Protein AF-A0A8S2W7N3-F1 (afdb_monomer)

Structure (mmCIF, N/CA/C/O backbone):
data_AF-A0A8S2W7N3-F1
#
_entry.id   AF-A0A8S2W7N3-F1
#
loop_
_atom_site.group_PDB
_atom_site.id
_atom_site.type_symbol
_atom_site.label_atom_id
_atom_site.label_alt_id
_atom_site.label_comp_id
_atom_site.label_asym_id
_atom_site.label_entity_id
_atom_site.label_seq_id
_atom_site.pdbx_PDB_ins_code
_atom_site.Cartn_x
_atom_site.Cartn_y
_atom_site.Cartn_z
_atom_site.occupancy
_atom_site.B_iso_or_equiv
_atom_site.auth_seq_id
_atom_site.auth_comp_id
_atom_site.auth_asym_id
_atom_site.auth_atom_id
_atom_site.pdbx_PDB_model_num
ATOM 1 N N . MET A 1 1 ? -59.384 2.019 -26.141 1.00 49.22 1 MET A N 1
ATOM 2 C CA . MET A 1 1 ? -58.452 1.033 -25.548 1.00 49.22 1 MET A CA 1
ATOM 3 C C . MET A 1 1 ? -58.661 1.011 -24.038 1.00 49.22 1 MET A C 1
ATOM 5 O O . MET A 1 1 ? -58.347 1.992 -23.377 1.00 49.22 1 MET A O 1
ATOM 9 N N . LYS A 1 2 ? -59.306 -0.038 -23.510 1.00 40.03 2 LYS A N 1
ATOM 10 C CA . LYS A 1 2 ? -59.723 -0.161 -22.100 1.00 40.03 2 LYS A CA 1
ATOM 11 C C . LYS A 1 2 ? -58.990 -1.340 -21.448 1.00 40.03 2 LYS A C 1
ATOM 13 O O . LYS A 1 2 ? -58.911 -2.412 -22.034 1.00 40.03 2 LYS A O 1
ATOM 18 N N . ARG A 1 3 ? -58.450 -1.101 -20.249 1.00 43.91 3 ARG A N 1
ATOM 19 C CA . ARG A 1 3 ? -57.720 -2.052 -19.394 1.00 43.91 3 ARG A CA 1
ATOM 20 C C . ARG A 1 3 ? -58.650 -3.171 -18.905 1.00 43.91 3 ARG A C 1
ATOM 22 O O . ARG A 1 3 ? -59.710 -2.866 -18.365 1.00 43.91 3 ARG A O 1
ATOM 29 N N . GLN A 1 4 ? -58.229 -4.432 -19.015 1.00 42.81 4 GLN A N 1
ATOM 30 C CA . GLN A 1 4 ? -58.831 -5.554 -18.286 1.00 42.81 4 GLN A CA 1
ATOM 31 C C . GLN A 1 4 ? -58.077 -5.768 -16.965 1.00 42.81 4 GLN A C 1
ATOM 33 O O . GLN A 1 4 ? -56.877 -6.024 -16.954 1.00 42.81 4 GLN A O 1
ATOM 38 N N . LYS A 1 5 ? -58.798 -5.631 -15.847 1.00 43.66 5 LYS A N 1
ATOM 39 C CA . LYS A 1 5 ? -58.424 -6.146 -14.523 1.00 43.66 5 LYS A CA 1
ATOM 40 C C . LYS A 1 5 ? -59.144 -7.481 -14.350 1.00 43.66 5 LYS A C 1
ATOM 42 O O . LYS A 1 5 ? -60.372 -7.490 -14.381 1.00 43.66 5 LYS A O 1
ATOM 47 N N . LEU A 1 6 ? -58.410 -8.568 -14.121 1.00 39.22 6 LEU A N 1
ATOM 48 C CA . LEU A 1 6 ? -58.985 -9.775 -13.532 1.00 39.22 6 LEU A CA 1
ATOM 49 C C . LEU A 1 6 ? -58.968 -9.626 -12.005 1.00 39.22 6 LEU A C 1
ATOM 51 O O . LEU A 1 6 ? -57.914 -9.526 -11.383 1.00 39.22 6 LEU A O 1
ATOM 55 N N . GLN A 1 7 ? -60.155 -9.605 -11.411 1.00 44.88 7 GLN A N 1
ATOM 56 C CA . GLN A 1 7 ? -60.390 -10.115 -10.064 1.00 44.88 7 GLN A CA 1
ATOM 57 C C . GLN A 1 7 ? -61.141 -11.436 -10.219 1.00 44.88 7 GLN A C 1
ATOM 59 O O . GLN A 1 7 ? -61.903 -11.542 -11.172 1.00 44.88 7 GLN A O 1
ATOM 64 N N . ILE A 1 8 ? -60.978 -12.382 -9.286 1.00 47.53 8 ILE A N 1
ATOM 65 C CA . ILE A 1 8 ? -62.078 -13.163 -8.688 1.00 47.53 8 ILE A CA 1
ATOM 66 C C . ILE A 1 8 ? -61.561 -13.980 -7.480 1.00 47.53 8 ILE A C 1
ATOM 68 O O . ILE A 1 8 ? -60.649 -14.790 -7.570 1.00 47.53 8 ILE A O 1
ATOM 72 N N . HIS A 1 9 ? -62.216 -13.675 -6.359 1.00 36.16 9 HIS A N 1
ATOM 73 C CA . HIS A 1 9 ? -62.700 -14.472 -5.226 1.00 36.16 9 HIS A CA 1
ATOM 74 C C . HIS A 1 9 ? -61.847 -15.248 -4.200 1.00 36.16 9 HIS A C 1
ATOM 76 O O . HIS A 1 9 ? -61.202 -16.258 -4.442 1.00 36.16 9 HIS A O 1
ATOM 82 N N . ARG A 1 10 ? -62.125 -14.792 -2.969 1.00 42.16 10 ARG A N 1
ATOM 83 C CA . ARG A 1 10 ? -62.061 -15.353 -1.612 1.00 42.16 10 ARG A CA 1
ATOM 84 C C . ARG A 1 10 ? -62.825 -16.673 -1.387 1.00 42.16 10 ARG A C 1
ATOM 86 O O . ARG A 1 10 ? -63.953 -16.802 -1.850 1.00 42.16 10 ARG A O 1
ATOM 93 N N . SER A 1 11 ? -62.332 -17.464 -0.426 1.00 38.44 11 SER A N 1
ATOM 94 C CA . SER A 1 11 ? -63.095 -18.108 0.674 1.00 38.44 11 SER A CA 1
ATOM 95 C C . SER A 1 11 ? -62.076 -18.582 1.734 1.00 38.44 11 SER A C 1
ATOM 97 O O . SER A 1 11 ? -61.173 -19.324 1.382 1.00 38.44 11 SER A O 1
ATOM 99 N N . LYS A 1 12 ? -61.882 -17.956 2.906 1.00 46.41 12 LYS A N 1
ATOM 100 C CA . LYS A 1 12 ? -62.651 -17.854 4.169 1.00 46.41 12 LYS A CA 1
ATOM 101 C C . LYS A 1 12 ? -62.826 -19.161 4.980 1.00 46.41 12 LYS A C 1
ATOM 103 O O . LYS A 1 12 ? -63.365 -20.137 4.486 1.00 46.41 12 LYS A O 1
ATOM 108 N N . PHE A 1 13 ? -62.529 -19.003 6.280 1.00 43.41 13 PHE A N 1
ATOM 109 C CA . PHE A 1 13 ? -62.918 -19.775 7.476 1.00 43.41 13 PHE A CA 1
ATOM 110 C C . PHE A 1 13 ? -62.049 -20.962 7.917 1.00 43.41 13 PHE A C 1
ATOM 112 O O . PHE A 1 13 ? -62.265 -22.074 7.475 1.00 43.41 13 PHE A O 1
ATOM 119 N N . PHE A 1 14 ? -61.211 -20.728 8.938 1.00 43.09 14 PHE A N 1
ATOM 120 C CA . PHE A 1 14 ? -61.362 -21.350 10.265 1.00 43.09 14 PHE A CA 1
ATOM 121 C C . PHE A 1 14 ? -60.940 -20.340 11.349 1.00 43.09 14 PHE A C 1
ATOM 123 O O . PHE A 1 14 ? -59.991 -19.579 11.175 1.00 43.09 14 PHE A O 1
ATOM 130 N N . LYS A 1 15 ? -61.715 -20.265 12.435 1.00 43.00 15 LYS A N 1
ATOM 131 C CA . LYS A 1 15 ? -61.581 -19.314 13.550 1.00 43.00 15 LYS A CA 1
ATOM 132 C C . LYS A 1 15 ? -61.845 -20.078 14.851 1.00 43.00 15 LYS A C 1
ATOM 134 O O . LYS A 1 15 ? -62.809 -20.841 14.875 1.00 43.00 15 LYS A O 1
ATOM 139 N N . SER A 1 16 ? -61.104 -19.731 15.915 1.00 39.78 16 SER A N 1
ATOM 140 C CA . SER A 1 16 ? -61.248 -20.115 17.350 1.00 39.78 16 SER A CA 1
ATOM 141 C C . SER A 1 16 ? -60.269 -21.212 17.812 1.00 39.78 16 SER A C 1
ATOM 143 O O . SER A 1 16 ? -60.127 -22.195 17.108 1.00 39.78 16 SER A O 1
ATOM 145 N N . ARG A 1 17 ? -59.600 -21.159 18.977 1.00 39.12 17 ARG A N 1
ATOM 146 C CA . ARG A 1 17 ? -59.619 -20.238 20.138 1.00 39.12 17 ARG A CA 1
ATOM 147 C C . ARG A 1 17 ? -58.355 -20.457 21.005 1.00 39.12 17 ARG A C 1
ATOM 149 O O . ARG A 1 17 ? -57.720 -21.498 20.917 1.00 39.12 17 ARG A O 1
ATOM 156 N N . ASN A 1 18 ? -58.073 -19.443 21.825 1.00 48.59 18 ASN A N 1
ATOM 157 C CA . ASN A 1 18 ? -57.017 -19.256 22.834 1.00 48.59 18 ASN A CA 1
ATOM 158 C C . ASN A 1 18 ? -56.638 -20.459 23.715 1.00 48.59 18 ASN A C 1
ATOM 160 O O . ASN A 1 18 ? -57.541 -21.183 24.116 1.00 48.59 18 ASN A O 1
ATOM 164 N N . LEU A 1 19 ? -55.354 -20.512 24.122 1.00 42.22 19 LEU A N 1
ATOM 165 C CA . LEU A 1 19 ? -54.834 -20.830 25.474 1.00 42.22 19 LEU A CA 1
ATOM 166 C C . LEU A 1 19 ? -53.291 -20.597 25.521 1.00 42.22 19 LEU A C 1
ATOM 168 O O . LEU A 1 19 ? -52.528 -21.361 24.942 1.00 42.22 19 LEU A O 1
ATOM 172 N N . GLN A 1 20 ? -52.830 -19.530 26.187 1.00 44.38 20 GLN A N 1
ATOM 173 C CA . GLN A 1 20 ? -51.520 -19.469 26.893 1.00 44.38 20 GLN A CA 1
ATOM 174 C C . GLN A 1 20 ? -51.745 -19.983 28.336 1.00 44.38 20 GLN A C 1
ATOM 176 O O . GLN A 1 20 ? -52.924 -20.000 28.713 1.00 44.38 20 GLN A O 1
ATOM 181 N N . PRO A 1 21 ? -50.744 -20.315 29.201 1.00 51.38 21 PRO A N 1
ATOM 182 C CA . PRO A 1 21 ? -49.277 -20.037 29.236 1.00 51.38 21 PRO A CA 1
ATOM 183 C C . PRO A 1 21 ? -48.457 -21.354 29.536 1.00 51.38 21 PRO A C 1
ATOM 185 O O . PRO A 1 21 ? -49.080 -22.403 29.386 1.00 51.38 21 PRO A O 1
ATOM 188 N N . PRO A 1 22 ? -47.145 -21.439 29.929 1.00 37.59 22 PRO A N 1
ATOM 189 C CA . PRO A 1 22 ? -46.238 -20.454 30.541 1.00 37.59 22 PRO A CA 1
ATOM 190 C C . PRO A 1 22 ? -44.799 -20.356 29.988 1.00 37.59 22 PRO A C 1
ATOM 192 O O . PRO A 1 22 ? -44.329 -21.123 29.152 1.00 37.59 22 PRO A O 1
ATOM 195 N N . THR A 1 23 ? -44.118 -19.337 30.506 1.00 51.25 23 THR A N 1
ATOM 196 C CA . THR A 1 23 ? -42.717 -18.946 30.346 1.00 51.25 23 THR A CA 1
ATOM 197 C C . THR A 1 23 ? -41.752 -20.121 30.525 1.00 51.25 23 THR A C 1
ATOM 199 O O . THR A 1 23 ? -41.711 -20.739 31.586 1.00 51.25 23 THR A O 1
ATOM 202 N N . SER A 1 24 ? -40.908 -20.377 29.523 1.00 43.34 24 SER A N 1
ATOM 203 C CA . SER A 1 24 ? -39.691 -21.175 29.684 1.00 43.34 24 SER A CA 1
ATOM 204 C C . SER A 1 24 ? -38.509 -20.348 29.200 1.00 43.34 24 SER A C 1
ATOM 206 O O . SER A 1 24 ? -38.296 -20.158 28.004 1.00 43.34 24 SER A O 1
ATOM 208 N N . ILE A 1 25 ? -37.770 -19.814 30.169 1.00 52.16 25 ILE A N 1
ATOM 209 C CA . ILE A 1 25 ? -36.418 -19.308 29.975 1.00 52.16 25 ILE A CA 1
ATOM 210 C C . ILE A 1 25 ? -35.568 -20.532 29.627 1.00 52.16 25 ILE A C 1
ATOM 212 O O . ILE A 1 25 ? -35.221 -21.319 30.505 1.00 52.16 25 ILE A O 1
ATOM 216 N N . ARG A 1 26 ? -35.254 -20.715 28.344 1.00 38.41 26 ARG A N 1
ATOM 217 C CA . ARG A 1 26 ? -34.149 -21.580 27.927 1.00 38.41 26 ARG A CA 1
ATOM 218 C C . ARG A 1 26 ? -32.906 -20.717 27.764 1.00 38.41 26 ARG A C 1
ATOM 220 O O . ARG A 1 26 ? -32.650 -20.163 26.703 1.00 38.41 26 ARG A O 1
ATOM 227 N N . HIS A 1 27 ? -32.143 -20.624 28.849 1.00 49.72 27 HIS A N 1
ATOM 228 C CA . HIS A 1 27 ? -30.693 -20.554 28.747 1.00 49.72 27 HIS A CA 1
ATOM 229 C C . HIS A 1 27 ? -30.222 -21.915 28.256 1.00 49.72 27 HIS A C 1
ATOM 231 O O . HIS A 1 27 ? -30.262 -22.869 29.029 1.00 49.72 27 HIS A O 1
ATOM 237 N N . THR A 1 28 ? -29.806 -22.030 27.001 1.00 39.16 28 THR A N 1
ATOM 238 C CA . THR A 1 28 ? -28.870 -23.085 26.604 1.00 39.16 28 THR A CA 1
ATOM 239 C C . THR A 1 28 ? -28.127 -22.617 25.364 1.00 39.16 28 THR A C 1
ATOM 241 O O . THR A 1 28 ? -28.664 -22.587 24.262 1.00 39.16 28 THR A O 1
ATOM 244 N N . ASP A 1 29 ? -26.906 -22.187 25.652 1.00 42.03 29 ASP A N 1
ATOM 245 C CA . ASP A 1 29 ? -25.711 -22.291 24.837 1.00 42.03 29 ASP A CA 1
ATOM 246 C C . ASP A 1 29 ? -25.690 -21.489 23.535 1.00 42.03 29 ASP A C 1
ATOM 248 O O . ASP A 1 29 ? -26.005 -21.956 22.441 1.00 42.03 29 ASP A O 1
ATOM 252 N N . GLN A 1 30 ? -25.129 -20.281 23.671 1.00 42.81 30 GLN A N 1
ATOM 253 C CA . GLN A 1 30 ? -24.061 -19.855 22.772 1.00 42.81 30 GLN A CA 1
ATOM 254 C C . GLN A 1 30 ? -23.047 -21.003 22.669 1.00 42.81 30 GLN A C 1
ATOM 256 O O . GLN A 1 30 ? -22.046 -21.046 23.381 1.00 42.81 30 GLN A O 1
ATOM 261 N N . SER A 1 31 ? -23.304 -21.943 21.764 1.00 35.25 31 SER A N 1
ATOM 262 C CA . SER A 1 31 ? -22.208 -22.593 21.078 1.00 35.25 31 SER A CA 1
ATOM 263 C C . SER A 1 31 ? -21.613 -21.503 20.203 1.00 35.25 31 SER A C 1
ATOM 265 O O . SER A 1 31 ? -22.018 -21.272 19.066 1.00 35.25 31 SER A O 1
ATOM 267 N N . THR A 1 32 ? -20.704 -20.738 20.801 1.00 43.84 32 THR A N 1
ATOM 268 C CA . THR A 1 32 ? -19.634 -20.115 20.050 1.00 43.84 32 THR A CA 1
ATOM 269 C C . THR A 1 32 ? -18.886 -21.293 19.443 1.00 43.84 32 THR A C 1
ATOM 271 O O . THR A 1 32 ? -17.944 -21.813 20.037 1.00 43.84 32 THR A O 1
ATOM 274 N N . GLU A 1 33 ? -19.359 -21.775 18.291 1.00 42.84 33 GLU A N 1
ATOM 275 C CA . GLU A 1 33 ? -18.482 -22.407 17.324 1.00 42.84 33 GLU A CA 1
ATOM 276 C C . GLU A 1 33 ? -17.404 -21.359 17.085 1.00 42.84 33 GLU A C 1
ATOM 278 O O . GLU A 1 33 ? -17.572 -20.401 16.331 1.00 42.84 33 GLU A O 1
ATOM 283 N N . GLN A 1 34 ? -16.314 -21.484 17.841 1.00 44.25 34 GLN A N 1
ATOM 284 C CA . GLN A 1 34 ? -15.041 -20.935 17.449 1.00 44.25 34 GLN A CA 1
ATOM 285 C C . GLN A 1 34 ? -14.715 -21.673 16.162 1.00 44.25 34 GLN A C 1
ATOM 287 O O . GLN A 1 34 ? -14.084 -22.729 16.160 1.00 44.25 34 GLN A O 1
ATOM 292 N N . THR A 1 35 ? -15.233 -21.124 15.064 1.00 50.09 35 THR A N 1
ATOM 293 C CA . THR A 1 35 ? -14.699 -21.360 13.739 1.00 50.09 35 THR A CA 1
ATOM 294 C C . THR A 1 35 ? -13.186 -21.267 13.873 1.00 50.09 35 THR A C 1
ATOM 296 O O . THR A 1 35 ? -12.714 -20.357 14.573 1.00 50.09 35 THR A O 1
ATOM 299 N N . PRO A 1 36 ? -12.420 -22.188 13.266 1.00 53.97 36 PRO A N 1
ATOM 300 C CA . PRO A 1 36 ? -10.978 -22.026 13.207 1.00 53.97 36 PRO A CA 1
ATOM 301 C C . PRO A 1 36 ? -10.698 -20.582 12.795 1.00 53.97 36 PRO A C 1
ATOM 303 O O . PRO A 1 36 ? -11.314 -20.066 11.863 1.00 53.97 36 PRO A O 1
ATOM 306 N N . ILE A 1 37 ? -9.879 -19.887 13.587 1.00 64.81 37 ILE A N 1
ATOM 307 C CA . ILE A 1 37 ? -9.459 -18.534 13.245 1.00 64.81 37 ILE A CA 1
ATOM 308 C C . ILE A 1 37 ? -8.645 -18.704 11.970 1.00 64.81 37 ILE A C 1
ATOM 310 O O . ILE A 1 37 ? -7.474 -19.080 12.025 1.00 64.81 37 ILE A O 1
ATOM 314 N N . ASP A 1 38 ? -9.287 -18.500 10.826 1.00 72.00 38 ASP A N 1
ATOM 315 C CA . ASP A 1 38 ? -8.617 -18.512 9.540 1.00 72.00 38 ASP A CA 1
ATOM 316 C C . ASP A 1 38 ? -7.693 -17.295 9.514 1.00 72.00 38 ASP A C 1
ATOM 318 O O . ASP A 1 38 ? -8.093 -16.164 9.242 1.00 72.00 38 ASP A O 1
ATOM 322 N N . LEU A 1 39 ? -6.429 -17.536 9.870 1.00 83.50 39 LEU A N 1
ATOM 323 C CA . LEU A 1 39 ? -5.375 -16.521 9.917 1.00 83.50 39 LEU A CA 1
ATOM 324 C C . LEU A 1 39 ? -5.071 -15.944 8.529 1.00 83.50 39 LEU A C 1
ATOM 326 O O . LEU A 1 39 ? -4.477 -14.874 8.416 1.00 83.50 39 LEU A O 1
ATOM 330 N N . ILE A 1 40 ? -5.438 -16.673 7.474 1.00 86.00 40 ILE A N 1
ATOM 331 C CA . ILE A 1 40 ? -5.237 -16.295 6.081 1.00 86.00 40 ILE A CA 1
ATOM 332 C C . ILE A 1 40 ? -6.540 -16.572 5.339 1.00 86.00 40 ILE A C 1
ATOM 334 O O . ILE A 1 40 ? -7.016 -17.704 5.322 1.00 86.00 40 ILE A O 1
ATOM 338 N N . SER A 1 41 ? -7.080 -15.546 4.689 1.00 89.12 41 SER A N 1
ATOM 339 C CA . SER A 1 41 ? -8.234 -15.659 3.801 1.00 89.12 41 SER A CA 1
ATOM 340 C C . SER A 1 41 ? -7.919 -15.033 2.446 1.00 89.12 41 SER A C 1
ATOM 342 O O . SER A 1 41 ? -7.075 -14.141 2.330 1.00 89.12 41 SER A O 1
ATOM 344 N N . VAL A 1 42 ? -8.580 -15.535 1.405 1.00 89.25 42 VAL A N 1
ATOM 345 C CA . VAL A 1 42 ? -8.540 -14.960 0.059 1.00 89.25 42 VAL A CA 1
ATOM 346 C C . VAL A 1 42 ? -9.934 -14.442 -0.243 1.00 89.25 42 VAL A C 1
ATOM 348 O O . VAL A 1 42 ? -10.903 -15.196 -0.178 1.00 89.25 42 VAL A O 1
ATOM 351 N N . SER A 1 43 ? -10.031 -13.160 -0.564 1.00 89.19 43 SER A N 1
ATOM 352 C CA . SER A 1 43 ? -11.280 -12.501 -0.924 1.00 89.19 43 SER A CA 1
ATOM 353 C C . SER A 1 43 ? -11.108 -11.706 -2.212 1.00 89.19 43 SER A C 1
ATOM 355 O O . SER A 1 43 ? -10.024 -11.215 -2.529 1.00 89.19 43 SER A O 1
ATOM 357 N N . GLU A 1 44 ? -12.195 -11.596 -2.969 1.00 91.56 44 GLU A N 1
ATOM 358 C CA . GLU A 1 44 ? -12.301 -10.672 -4.092 1.00 91.56 44 GLU A CA 1
ATOM 359 C C . GLU A 1 44 ? -12.927 -9.369 -3.587 1.00 91.56 44 GLU A C 1
ATOM 361 O O . GLU A 1 44 ? -13.922 -9.395 -2.859 1.00 91.56 44 GLU A O 1
ATOM 366 N N . GLY A 1 45 ? -12.345 -8.226 -3.946 1.00 89.25 45 GLY A N 1
ATOM 367 C CA . GLY A 1 45 ? -12.871 -6.938 -3.516 1.00 89.25 45 GLY A CA 1
ATOM 368 C C . GLY A 1 45 ? -11.985 -5.753 -3.874 1.00 89.25 45 GLY A C 1
ATOM 369 O O . GLY A 1 45 ? -10.911 -5.893 -4.460 1.00 89.25 45 GLY A O 1
ATOM 370 N N . ASP A 1 46 ? -12.463 -4.569 -3.496 1.00 89.44 46 ASP A N 1
ATOM 371 C CA . ASP A 1 46 ? -11.739 -3.313 -3.652 1.00 89.44 46 ASP A CA 1
ATOM 372 C C . ASP A 1 46 ? -10.916 -3.018 -2.392 1.00 89.44 46 ASP A C 1
ATOM 374 O O . ASP A 1 46 ? -11.450 -2.711 -1.317 1.00 89.44 46 ASP A O 1
ATOM 378 N N . ILE A 1 47 ? -9.592 -3.067 -2.546 1.00 88.25 47 ILE A N 1
ATOM 379 C CA . ILE A 1 47 ? -8.628 -2.818 -1.471 1.00 88.25 47 ILE A CA 1
ATOM 380 C C . ILE A 1 47 ? -8.783 -1.427 -0.843 1.00 88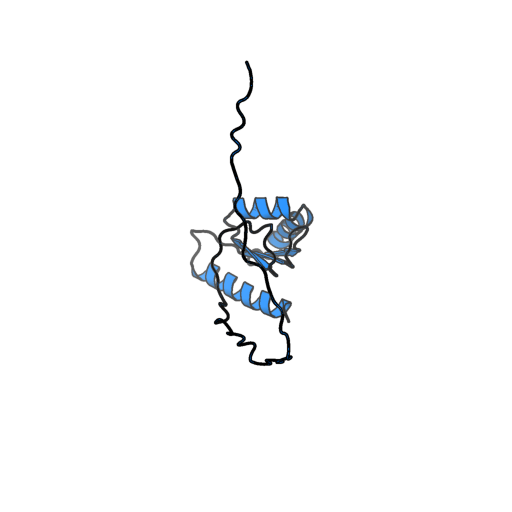.25 47 ILE A C 1
ATOM 382 O O . ILE A 1 47 ? -8.382 -1.222 0.298 1.00 88.25 47 ILE A O 1
ATOM 386 N N . THR A 1 48 ? -9.391 -0.476 -1.558 1.00 88.38 48 THR A N 1
ATOM 387 C CA . THR A 1 48 ? -9.560 0.907 -1.098 1.00 88.38 48 THR A CA 1
ATOM 388 C C . THR A 1 48 ? -10.780 1.120 -0.211 1.00 88.38 48 THR A C 1
ATOM 390 O O . THR A 1 48 ? -10.861 2.124 0.491 1.00 88.38 48 THR A O 1
ATOM 393 N N . THR A 1 49 ? -11.708 0.163 -0.196 1.00 91.94 49 THR A N 1
ATOM 394 C CA . THR A 1 49 ? -12.913 0.196 0.651 1.00 91.94 49 THR A CA 1
ATOM 395 C C . THR A 1 49 ? -12.859 -0.818 1.791 1.00 91.94 49 THR A C 1
ATOM 397 O O . THR A 1 49 ? -13.698 -0.792 2.690 1.00 91.94 49 THR A O 1
ATOM 400 N N . THR A 1 50 ? -11.862 -1.704 1.774 1.00 88.75 50 THR A N 1
ATOM 401 C CA . THR A 1 50 ? -11.723 -2.776 2.757 1.00 88.75 50 THR A CA 1
ATOM 402 C C . THR A 1 50 ? -11.196 -2.225 4.082 1.00 88.75 50 THR A C 1
ATOM 404 O O . THR A 1 50 ? -10.144 -1.592 4.128 1.00 88.75 50 THR A O 1
ATOM 407 N N . THR A 1 51 ? -11.899 -2.506 5.180 1.00 89.44 51 THR A N 1
ATOM 408 C CA . THR A 1 51 ? -11.475 -2.125 6.534 1.00 89.44 51 THR A CA 1
ATOM 409 C C . THR A 1 51 ? -10.457 -3.125 7.074 1.00 89.44 51 THR A C 1
ATOM 411 O O . THR A 1 51 ? -10.823 -4.189 7.576 1.00 89.44 51 THR A O 1
ATOM 414 N N . VAL A 1 52 ? -9.177 -2.784 6.969 1.00 90.44 52 VAL A N 1
ATOM 415 C CA . VAL A 1 52 ? -8.052 -3.565 7.506 1.00 90.44 52 VAL A CA 1
ATOM 416 C C . VAL A 1 52 ? -7.100 -2.644 8.248 1.00 90.44 52 VAL A C 1
ATOM 418 O O . VAL A 1 52 ? -7.012 -1.461 7.944 1.00 90.44 52 VAL A O 1
ATOM 421 N N . ASP A 1 53 ? -6.324 -3.169 9.190 1.00 90.62 53 ASP A N 1
ATOM 422 C CA . ASP A 1 53 ? -5.304 -2.350 9.850 1.00 90.62 53 ASP A CA 1
ATOM 423 C C . ASP A 1 53 ? -4.216 -1.897 8.869 1.00 90.62 53 ASP A C 1
ATOM 425 O O . ASP A 1 53 ? -3.735 -0.762 8.936 1.00 90.62 53 ASP A O 1
ATOM 429 N N . VAL A 1 54 ? -3.834 -2.776 7.942 1.00 91.38 54 VAL A N 1
ATOM 430 C CA . VAL A 1 54 ? -2.693 -2.560 7.058 1.00 91.38 54 VAL A CA 1
ATOM 431 C C . VAL A 1 54 ? -2.999 -3.011 5.637 1.00 91.38 54 VAL A C 1
ATOM 433 O O . VAL A 1 54 ? -3.428 -4.139 5.414 1.00 91.38 54 VAL A O 1
ATOM 436 N N . ILE A 1 55 ? -2.696 -2.140 4.675 1.00 92.56 55 ILE A N 1
ATOM 437 C CA . ILE A 1 55 ? -2.670 -2.470 3.248 1.00 92.56 55 ILE A CA 1
ATOM 438 C C . ILE A 1 55 ? -1.217 -2.694 2.826 1.00 92.56 55 ILE A C 1
ATOM 440 O O . ILE A 1 55 ? -0.338 -1.895 3.153 1.00 92.56 55 ILE A O 1
ATOM 444 N N . VAL A 1 56 ? -0.958 -3.766 2.078 1.00 91.44 56 VAL A N 1
ATOM 445 C CA . VAL A 1 56 ? 0.372 -4.070 1.535 1.00 91.44 56 VAL A CA 1
ATOM 446 C C . VAL A 1 56 ? 0.308 -4.067 0.015 1.00 91.44 56 VAL A C 1
ATOM 448 O O . VAL A 1 56 ? -0.473 -4.802 -0.582 1.00 91.44 56 VAL A O 1
ATOM 451 N N . VAL A 1 57 ? 1.149 -3.251 -0.614 1.00 90.88 57 VAL A N 1
ATOM 452 C CA . VAL A 1 57 ? 1.206 -3.079 -2.066 1.00 90.88 57 VAL A CA 1
ATOM 453 C C . VAL A 1 57 ? 2.570 -3.527 -2.573 1.00 90.88 57 VAL A C 1
ATOM 455 O O . VAL A 1 57 ? 3.608 -3.042 -2.125 1.00 90.88 57 VAL A O 1
ATOM 458 N N . GLY A 1 58 ? 2.588 -4.437 -3.544 1.00 87.88 58 GLY A N 1
ATOM 459 C CA . GLY A 1 58 ? 3.809 -4.736 -4.289 1.00 87.88 58 GLY A CA 1
ATOM 460 C C . GLY A 1 58 ? 4.165 -3.558 -5.193 1.00 87.88 58 GLY A C 1
ATOM 461 O O . GLY A 1 58 ? 3.358 -3.168 -6.035 1.00 87.88 58 GLY A O 1
ATOM 462 N N . SER A 1 59 ? 5.364 -2.997 -5.052 1.00 77.00 59 SER A N 1
ATOM 463 C CA . SER A 1 59 ? 5.748 -1.788 -5.788 1.00 77.00 59 SER A CA 1
ATOM 464 C C . SER A 1 59 ? 5.914 -1.993 -7.299 1.00 77.00 59 SER A C 1
ATOM 466 O O . SER A 1 59 ? 5.914 -1.023 -8.047 1.00 77.00 59 SER A O 1
ATOM 468 N N . SER A 1 60 ? 6.028 -3.240 -7.772 1.00 79.75 60 SER A N 1
ATOM 469 C CA . SER A 1 60 ? 5.968 -3.557 -9.210 1.00 79.75 60 SER A CA 1
ATOM 470 C C . SER A 1 60 ? 4.605 -3.276 -9.819 1.00 79.75 60 SER A C 1
ATOM 472 O O . SER A 1 60 ? 4.508 -3.077 -11.029 1.00 79.75 60 SER A O 1
ATOM 474 N N . SER A 1 61 ? 3.545 -3.289 -9.012 1.00 86.31 61 SER A N 1
ATOM 475 C CA . SER A 1 61 ? 2.204 -3.026 -9.503 1.00 86.31 61 SER A CA 1
ATOM 476 C C . SER A 1 61 ? 1.948 -1.525 -9.531 1.00 86.31 61 SER A C 1
ATOM 478 O O . SER A 1 61 ? 1.362 -0.960 -8.607 1.00 86.31 61 SER A O 1
ATOM 480 N N . LEU A 1 62 ? 2.365 -0.881 -10.625 1.00 88.44 62 LEU A N 1
ATOM 481 C CA . LEU A 1 62 ? 2.076 0.536 -10.875 1.00 88.44 62 LEU A CA 1
ATOM 482 C C . LEU A 1 62 ? 0.574 0.830 -10.778 1.00 88.44 62 LEU A C 1
ATOM 484 O O . LEU A 1 62 ? 0.179 1.856 -10.239 1.00 88.44 62 LEU A O 1
ATOM 488 N N . PHE A 1 63 ? -0.266 -0.097 -11.243 1.00 90.81 63 PHE A N 1
ATOM 489 C CA . PHE A 1 63 ? -1.718 0.024 -11.152 1.00 90.81 63 PHE A CA 1
ATOM 490 C C . PHE A 1 63 ? -2.203 0.139 -9.700 1.00 90.81 63 PHE A C 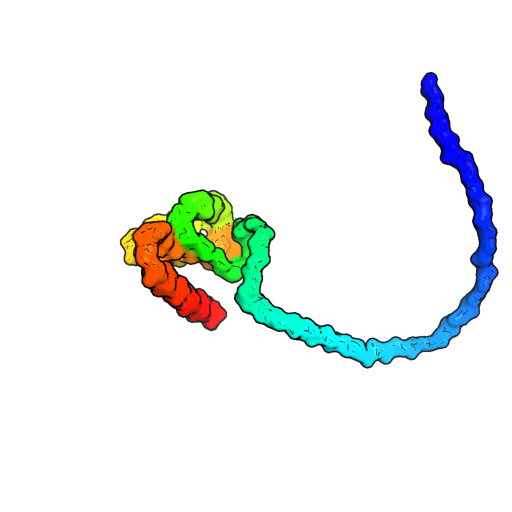1
ATOM 492 O O . PHE A 1 63 ? -2.921 1.079 -9.365 1.00 90.81 63 PHE A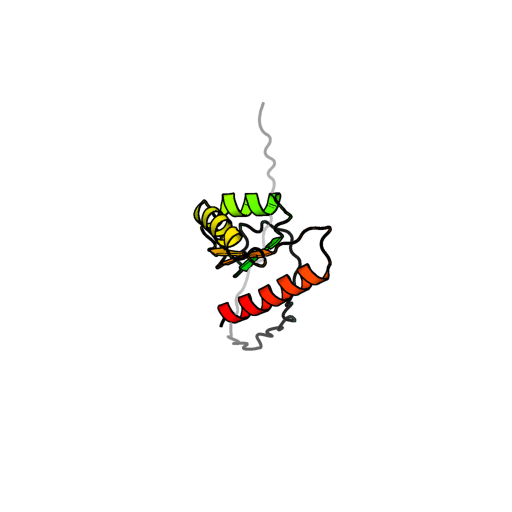 O 1
ATOM 499 N N . LEU A 1 64 ? -1.768 -0.771 -8.820 1.00 90.56 64 LEU A N 1
ATOM 500 C CA . LEU A 1 64 ? -2.160 -0.730 -7.409 1.00 90.56 64 LEU A CA 1
ATOM 501 C C . LEU A 1 64 ? -1.577 0.492 -6.692 1.00 90.56 64 LEU A C 1
ATOM 503 O O . LEU A 1 64 ? -2.257 1.084 -5.858 1.00 90.56 64 LEU A O 1
ATOM 507 N N . GLN A 1 65 ? -0.352 0.902 -7.033 1.00 91.81 65 GLN A N 1
ATOM 508 C CA . GLN A 1 65 ? 0.242 2.122 -6.483 1.00 91.81 65 GLN A CA 1
ATOM 509 C C . GLN A 1 65 ? -0.575 3.366 -6.835 1.00 91.81 65 GLN A C 1
ATOM 511 O O . GLN A 1 65 ? -0.900 4.149 -5.947 1.00 91.81 65 GLN A O 1
ATOM 516 N N . LEU A 1 66 ? -0.938 3.531 -8.111 1.00 93.06 66 LEU A N 1
ATOM 517 C CA . LEU A 1 66 ? -1.716 4.680 -8.570 1.00 93.06 66 LEU A CA 1
ATOM 518 C C . LEU A 1 66 ? -3.085 4.742 -7.893 1.00 93.06 66 LEU A C 1
ATOM 520 O O . LEU A 1 66 ? -3.469 5.810 -7.426 1.00 93.06 66 LEU A O 1
ATOM 524 N N . ILE A 1 67 ? -3.777 3.606 -7.767 1.00 94.44 67 ILE A N 1
ATOM 525 C CA . ILE A 1 67 ? -5.069 3.534 -7.069 1.00 94.44 67 ILE A CA 1
ATOM 526 C C . ILE A 1 67 ? -4.927 3.955 -5.606 1.00 94.44 67 ILE A C 1
ATOM 528 O O . ILE A 1 67 ? -5.727 4.741 -5.101 1.00 94.44 67 ILE A O 1
ATOM 532 N N . VAL A 1 68 ? -3.896 3.462 -4.921 1.00 94.50 68 VAL A N 1
ATOM 533 C CA . VAL A 1 68 ? -3.651 3.803 -3.518 1.00 94.50 68 VAL A CA 1
ATOM 534 C C . VAL A 1 68 ? -3.284 5.277 -3.348 1.00 94.50 68 VAL A C 1
ATOM 536 O O . VAL A 1 68 ? -3.721 5.893 -2.381 1.00 94.50 68 VAL A O 1
ATOM 539 N N . PHE A 1 69 ? -2.543 5.877 -4.280 1.00 95.06 69 PHE A N 1
ATOM 540 C CA . PHE A 1 69 ? -2.259 7.314 -4.246 1.00 95.06 69 PHE A CA 1
ATOM 541 C C . PHE A 1 69 ? -3.494 8.160 -4.545 1.00 95.06 69 PHE A C 1
ATOM 543 O O . PHE A 1 69 ? -3.724 9.154 -3.862 1.00 95.06 69 PHE A O 1
ATOM 550 N N . GLU A 1 70 ? -4.310 7.761 -5.519 1.00 95.38 70 GLU A N 1
ATOM 551 C CA . GLU A 1 70 ? -5.546 8.465 -5.859 1.00 95.38 70 GLU A CA 1
ATOM 552 C C . GLU A 1 70 ? -6.529 8.446 -4.683 1.00 95.38 70 GLU A C 1
ATOM 554 O O . GLU A 1 70 ? -7.040 9.493 -4.288 1.00 95.38 70 GLU A O 1
ATOM 559 N N . LYS A 1 71 ? -6.770 7.267 -4.095 1.00 95.88 71 LYS A N 1
ATOM 560 C CA . LYS A 1 71 ? -7.733 7.104 -2.997 1.00 95.88 71 LYS A CA 1
ATOM 561 C C . LYS A 1 71 ? -7.179 7.498 -1.635 1.00 95.88 71 LYS A C 1
ATOM 563 O O . LYS A 1 71 ? -7.940 7.942 -0.790 1.00 95.88 71 LYS A O 1
ATOM 568 N N . GLY A 1 72 ? -5.877 7.351 -1.407 1.00 94.31 72 GLY A N 1
ATOM 569 C CA . GLY A 1 72 ? -5.209 7.800 -0.184 1.00 94.31 72 GLY A CA 1
ATOM 570 C C . GLY A 1 72 ? -4.980 9.312 -0.149 1.00 94.31 72 GLY A C 1
ATOM 571 O O . GLY A 1 72 ? -4.913 9.901 0.933 1.00 94.31 72 GLY A O 1
ATOM 572 N N . GLY A 1 73 ? -4.906 9.949 -1.320 1.00 95.62 73 GLY A N 1
ATOM 573 C CA . GLY A 1 73 ? -4.658 11.375 -1.494 1.00 95.62 73 GLY A CA 1
ATOM 574 C C . GLY A 1 73 ? -3.172 11.750 -1.476 1.00 95.62 73 GLY A C 1
ATOM 575 O O . GLY A 1 73 ? -2.281 10.923 -1.264 1.00 95.62 73 GLY A O 1
ATOM 576 N N . GLU A 1 74 ? -2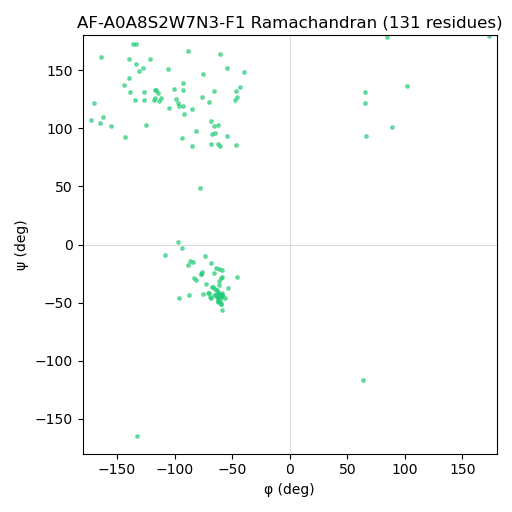.901 13.045 -1.660 1.00 94.88 74 GLU A N 1
ATOM 577 C CA . GLU A 1 74 ? -1.539 13.574 -1.846 1.00 94.88 74 GLU A CA 1
ATOM 578 C C . GLU A 1 74 ? -0.605 13.282 -0.659 1.00 94.88 74 GLU A C 1
ATOM 580 O O . GLU A 1 74 ? 0.595 13.098 -0.842 1.00 94.88 74 GLU A O 1
ATOM 585 N N . VAL A 1 75 ? -1.148 13.164 0.559 1.00 95.31 75 VAL A N 1
ATOM 586 C CA . VAL A 1 75 ? -0.376 12.829 1.768 1.00 95.31 75 VAL A CA 1
ATOM 587 C C . VAL A 1 75 ? 0.329 11.478 1.626 1.00 95.31 75 VAL A C 1
ATOM 589 O O . VAL A 1 75 ? 1.493 11.348 2.007 1.00 95.31 75 VAL A O 1
ATOM 592 N N . VAL A 1 76 ? -0.354 10.478 1.060 1.00 95.25 76 VAL A N 1
ATOM 593 C CA . VAL A 1 76 ? 0.210 9.135 0.864 1.00 95.25 76 VAL A CA 1
ATOM 594 C C . VAL A 1 76 ? 1.311 9.179 -0.188 1.00 95.25 76 VAL A C 1
ATOM 596 O O . VAL A 1 76 ? 2.401 8.654 0.038 1.00 95.25 76 VAL A O 1
ATOM 599 N N . LYS A 1 77 ? 1.053 9.856 -1.309 1.00 94.94 77 LYS A N 1
ATOM 600 C CA . LYS A 1 77 ? 2.009 9.998 -2.408 1.00 94.94 77 LYS A CA 1
ATOM 601 C C . LYS A 1 77 ? 3.278 10.738 -1.974 1.00 94.94 77 LYS A C 1
ATOM 603 O O . LYS A 1 77 ? 4.379 10.235 -2.179 1.00 94.94 77 LYS A O 1
ATOM 608 N N . ALA A 1 78 ? 3.137 11.879 -1.302 1.00 94.62 78 ALA A N 1
ATOM 609 C CA . ALA A 1 78 ? 4.272 12.651 -0.803 1.00 94.62 78 ALA A CA 1
ATOM 610 C C . ALA A 1 78 ? 5.088 11.865 0.238 1.00 94.62 78 ALA A C 1
ATOM 612 O O . ALA A 1 78 ? 6.320 11.879 0.202 1.00 94.62 78 ALA A O 1
ATOM 613 N N . ALA A 1 79 ? 4.420 11.138 1.144 1.00 93.31 79 ALA A N 1
ATOM 614 C CA . ALA A 1 79 ? 5.099 10.269 2.103 1.00 93.31 79 ALA A CA 1
ATOM 615 C C . ALA A 1 79 ? 5.870 9.145 1.399 1.00 93.31 79 ALA A C 1
ATOM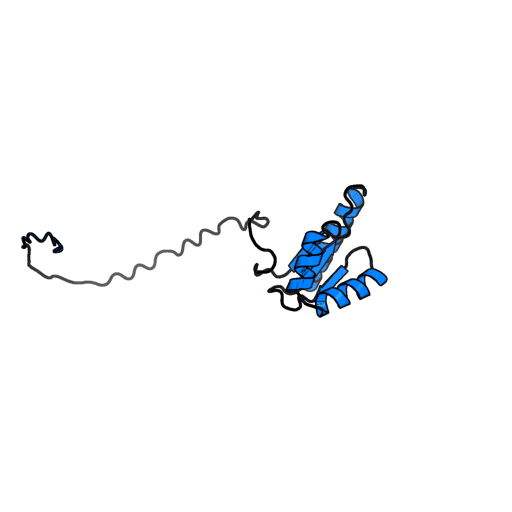 617 O O . ALA A 1 79 ? 7.026 8.897 1.737 1.00 93.31 79 ALA A O 1
ATOM 618 N N . TYR A 1 80 ? 5.264 8.516 0.388 1.00 92.50 80 TYR A N 1
ATOM 619 C CA . TYR A 1 80 ? 5.915 7.488 -0.416 1.00 92.50 80 TYR A CA 1
ATOM 620 C C . TYR A 1 80 ? 7.171 8.022 -1.110 1.00 92.50 80 TYR A C 1
ATOM 622 O O . TYR A 1 80 ? 8.242 7.438 -0.971 1.00 92.50 80 TYR A O 1
ATOM 630 N N . GLU A 1 81 ? 7.073 9.151 -1.815 1.00 91.25 81 GLU A N 1
ATOM 631 C CA . GLU A 1 81 ? 8.206 9.754 -2.528 1.00 91.25 81 GLU A CA 1
ATOM 632 C C . GLU A 1 81 ? 9.348 10.156 -1.585 1.00 91.25 81 GLU A C 1
ATOM 634 O O . GLU A 1 81 ? 10.525 10.058 -1.946 1.00 91.25 81 GLU A O 1
ATOM 639 N N . ASN A 1 82 ? 9.018 10.600 -0.371 1.00 91.88 82 ASN A N 1
ATOM 640 C CA . ASN A 1 82 ? 10.007 10.997 0.623 1.00 91.88 82 ASN A CA 1
ATOM 641 C C . ASN A 1 82 ? 10.701 9.783 1.262 1.00 91.88 82 ASN A C 1
ATOM 643 O O . ASN A 1 82 ? 11.921 9.775 1.421 1.00 91.88 82 ASN A O 1
ATOM 647 N N . GLU A 1 83 ? 9.946 8.733 1.590 1.00 88.19 83 GLU A N 1
ATOM 648 C CA . GLU A 1 83 ? 10.486 7.497 2.166 1.00 88.19 83 GLU A CA 1
ATOM 649 C C . GLU A 1 83 ? 11.247 6.656 1.138 1.00 88.19 83 GLU A C 1
ATOM 651 O O . GLU A 1 83 ? 12.287 6.086 1.466 1.00 88.19 83 GLU A O 1
ATOM 656 N N . CYS A 1 84 ? 10.823 6.661 -0.129 1.00 85.94 84 CYS A N 1
ATOM 657 C CA . CYS A 1 84 ? 11.524 5.978 -1.217 1.00 85.94 84 CYS A CA 1
ATOM 658 C C . CYS A 1 84 ? 12.970 6.476 -1.388 1.00 85.94 84 CYS A C 1
ATOM 660 O O . CYS A 1 84 ? 13.837 5.718 -1.819 1.00 85.94 84 CYS A O 1
ATOM 662 N N .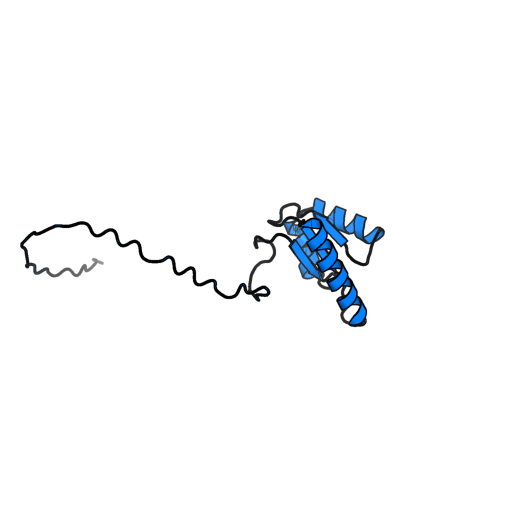 LYS A 1 85 ? 13.250 7.734 -1.023 1.00 83.06 85 LYS A N 1
ATOM 663 C CA . LYS A 1 85 ? 14.606 8.305 -1.037 1.00 83.06 85 LYS A CA 1
ATOM 664 C C . LYS A 1 85 ? 15.463 7.846 0.147 1.00 83.06 85 LYS A C 1
ATOM 666 O O . LYS A 1 85 ? 16.684 7.874 0.043 1.00 83.06 85 LYS A O 1
ATOM 671 N N . LYS A 1 86 ? 14.846 7.458 1.268 1.00 82.00 86 LYS A N 1
ATOM 672 C CA . LYS A 1 86 ? 15.545 7.090 2.512 1.00 82.00 86 LYS A CA 1
ATOM 673 C C . LYS A 1 86 ? 15.747 5.586 2.646 1.00 82.00 86 LYS A C 1
ATOM 675 O O . LYS A 1 86 ? 16.823 5.147 3.034 1.00 82.00 86 LYS A O 1
ATOM 680 N N . ASN A 1 87 ? 14.701 4.809 2.377 1.00 74.25 87 ASN A N 1
ATOM 681 C CA . ASN A 1 87 ? 14.677 3.374 2.621 1.00 74.25 87 ASN A CA 1
ATOM 682 C C . ASN A 1 87 ? 13.901 2.659 1.503 1.00 74.25 87 ASN A C 1
ATOM 684 O O . ASN A 1 87 ? 12.682 2.500 1.596 1.00 74.25 87 ASN A O 1
ATOM 688 N N . PRO A 1 88 ? 14.592 2.205 0.445 1.00 74.12 88 PRO A N 1
ATOM 689 C CA . PRO A 1 88 ? 13.932 1.583 -0.696 1.00 74.12 88 PRO A CA 1
ATOM 690 C C . PRO A 1 88 ? 13.416 0.166 -0.401 1.00 74.12 88 PRO A C 1
ATOM 692 O O . PRO A 1 88 ? 12.701 -0.385 -1.230 1.00 74.12 88 PRO A O 1
ATOM 695 N N . GLU A 1 89 ? 13.768 -0.443 0.741 1.00 76.31 89 GLU A N 1
ATOM 696 C CA . GLU A 1 89 ? 13.488 -1.860 1.032 1.00 76.31 89 GLU A CA 1
ATOM 697 C C . GLU A 1 89 ? 12.078 -2.141 1.565 1.00 76.31 89 GLU A C 1
ATOM 699 O O . GLU A 1 89 ? 11.571 -3.256 1.427 1.00 76.31 89 GLU A O 1
ATOM 704 N N . LEU A 1 90 ? 11.482 -1.168 2.251 1.00 82.25 90 LEU A N 1
ATOM 705 C CA . LEU A 1 90 ? 10.134 -1.246 2.803 1.00 82.25 90 LEU A CA 1
ATOM 706 C C . LEU A 1 90 ? 9.674 0.174 3.117 1.00 82.25 90 LEU A C 1
ATOM 708 O O . LEU A 1 90 ? 10.171 0.795 4.056 1.00 82.25 90 LEU A O 1
ATOM 712 N N . ILE A 1 91 ? 8.715 0.670 2.346 1.00 88.75 91 ILE A N 1
ATOM 713 C CA . ILE A 1 91 ? 8.201 2.028 2.509 1.00 88.75 91 ILE A CA 1
ATOM 714 C C . ILE A 1 91 ? 6.906 1.952 3.309 1.00 88.75 91 ILE A C 1
ATOM 716 O O . ILE A 1 91 ? 5.987 1.234 2.927 1.00 88.75 91 ILE A O 1
ATOM 720 N N . CYS A 1 92 ? 6.833 2.686 4.417 1.00 90.69 92 CYS A N 1
ATOM 721 C CA . CYS A 1 92 ? 5.639 2.786 5.250 1.00 90.69 92 CYS A CA 1
ATOM 722 C C . CYS A 1 92 ? 5.077 4.199 5.135 1.00 90.69 92 CYS A C 1
ATOM 724 O O . CYS A 1 92 ? 5.780 5.168 5.416 1.00 90.69 92 CYS A O 1
ATOM 726 N N . THR A 1 93 ? 3.803 4.318 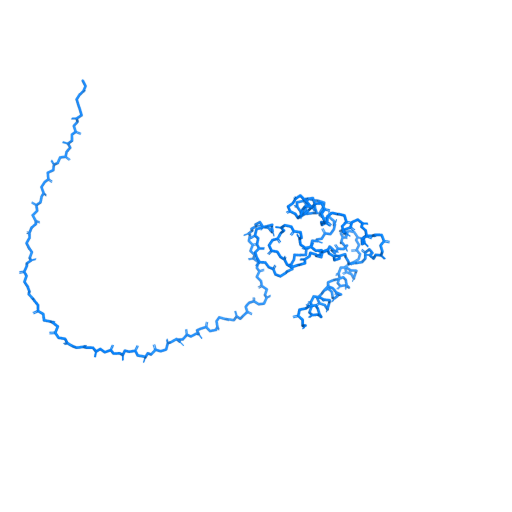4.785 1.00 93.12 93 THR A N 1
ATOM 727 C CA . THR A 1 93 ? 3.110 5.605 4.696 1.00 93.12 93 THR A CA 1
ATOM 728 C C . THR A 1 93 ? 1.900 5.627 5.632 1.00 93.12 93 THR A C 1
ATOM 730 O O . THR A 1 93 ? 1.404 4.565 6.033 1.00 93.12 93 THR A O 1
ATOM 733 N N . PRO A 1 94 ? 1.398 6.821 5.999 1.00 93.25 94 PRO A N 1
ATOM 734 C CA . PRO A 1 94 ? 0.058 6.945 6.571 1.00 93.25 94 PRO A CA 1
ATOM 735 C C . PRO A 1 94 ? -1.007 6.445 5.582 1.00 93.25 94 PRO A C 1
ATOM 737 O O . PRO A 1 94 ? -0.735 6.313 4.387 1.00 93.25 94 PRO A O 1
ATOM 740 N N . SER A 1 95 ? -2.219 6.192 6.079 1.00 93.12 95 SER A N 1
ATOM 741 C CA . SER A 1 95 ? -3.368 5.765 5.267 1.00 93.12 95 SER A CA 1
ATOM 742 C C . SER A 1 95 ? -4.021 6.886 4.456 1.00 93.12 95 SER A C 1
ATOM 744 O O . SER A 1 95 ? -4.648 6.629 3.429 1.00 93.12 95 SER A O 1
ATOM 746 N N . GLY A 1 96 ? -3.862 8.138 4.891 1.00 94.31 96 GLY A N 1
ATOM 747 C CA . GLY A 1 96 ? -4.522 9.277 4.261 1.00 94.31 96 GLY A CA 1
ATOM 748 C C . GLY A 1 96 ? -6.040 9.167 4.399 1.00 94.31 96 GLY A C 1
ATOM 749 O O . GLY A 1 96 ? -6.554 9.208 5.513 1.00 94.31 96 GLY A O 1
ATOM 750 N N . GLN A 1 97 ? -6.748 9.044 3.275 1.00 94.81 97 GLN A N 1
ATOM 751 C CA . GLN A 1 97 ? -8.211 8.890 3.240 1.00 94.81 97 GLN A CA 1
ATOM 752 C C . GLN A 1 97 ? -8.681 7.423 3.194 1.00 94.81 97 GLN A C 1
ATOM 754 O O . GLN A 1 97 ? -9.884 7.167 3.213 1.00 94.81 97 GLN A O 1
ATOM 759 N N . LEU A 1 98 ? -7.759 6.457 3.130 1.00 94.50 98 LEU A N 1
ATOM 760 C CA . LEU A 1 98 ? -8.097 5.034 3.079 1.00 94.50 98 LEU A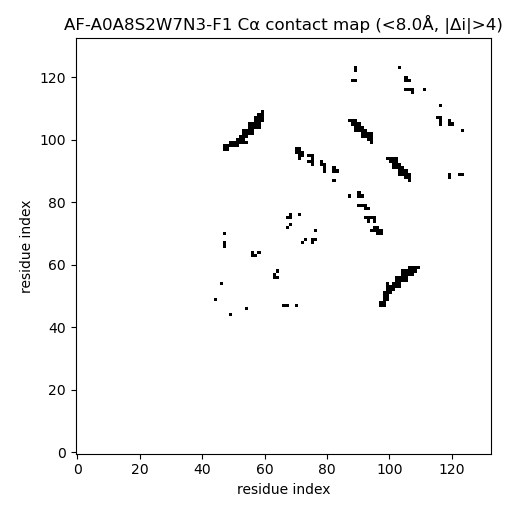 CA 1
ATOM 761 C C . LEU A 1 98 ? -8.540 4.507 4.457 1.00 94.50 98 LEU A C 1
ATOM 763 O O . LEU A 1 98 ? -7.993 4.936 5.476 1.00 94.50 98 LEU A O 1
ATOM 767 N N . PRO A 1 99 ? -9.473 3.535 4.514 1.00 93.69 99 PRO A N 1
ATOM 768 C CA . PRO A 1 99 ? -9.986 2.950 5.754 1.00 93.69 99 PRO A CA 1
ATOM 769 C C . PRO A 1 99 ? -9.012 1.923 6.365 1.00 93.69 99 PRO A C 1
ATOM 771 O O . PRO A 1 99 ? -9.397 0.813 6.732 1.00 93.69 99 PRO A O 1
ATOM 774 N N . CYS A 1 100 ? -7.736 2.295 6.477 1.00 92.62 100 CYS A N 1
ATOM 775 C CA . CYS A 1 100 ? -6.694 1.525 7.147 1.00 92.62 100 CYS A CA 1
ATOM 776 C C . CYS A 1 100 ? -5.856 2.414 8.074 1.00 92.62 100 CYS A C 1
ATOM 778 O O . CYS A 1 100 ? -6.010 3.636 8.089 1.00 92.62 100 CYS A O 1
ATOM 780 N N . LYS A 1 101 ? -4.965 1.823 8.877 1.00 92.06 101 LYS A N 1
ATOM 781 C CA . LYS A 1 101 ? -4.036 2.585 9.733 1.00 92.06 101 LYS A CA 1
ATOM 782 C C . LYS A 1 101 ? -2.750 2.930 8.988 1.00 92.06 101 LYS A C 1
ATOM 784 O O . LYS A 1 101 ? -2.274 4.061 9.061 1.00 92.06 101 LYS A O 1
ATOM 789 N N . TYR A 1 102 ? -2.204 1.961 8.253 1.00 92.25 102 TYR A N 1
ATOM 790 C CA . TYR A 1 102 ? -0.941 2.109 7.528 1.00 92.25 102 TYR A CA 1
ATOM 791 C C . TYR A 1 102 ? -0.980 1.452 6.156 1.00 92.25 102 TYR A C 1
ATOM 793 O O . TYR A 1 102 ? -1.773 0.544 5.896 1.00 92.25 102 TYR A O 1
ATOM 801 N N . ILE A 1 103 ? -0.068 1.897 5.297 1.00 93.00 103 ILE A N 1
ATOM 802 C CA . ILE A 1 103 ? 0.166 1.302 3.986 1.00 93.00 103 ILE A CA 1
ATOM 803 C C . ILE A 1 103 ? 1.652 0.981 3.875 1.00 93.00 103 ILE A C 1
ATOM 805 O O . ILE A 1 103 ? 2.506 1.819 4.177 1.00 93.00 103 ILE A O 1
ATOM 809 N N . TYR A 1 104 ? 1.956 -0.239 3.447 1.00 92.25 104 TYR A N 1
ATOM 810 C CA . TYR A 1 104 ? 3.314 -0.693 3.192 1.00 92.25 104 TYR A CA 1
ATOM 811 C C . TYR A 1 104 ? 3.508 -0.969 1.711 1.00 92.25 104 TYR A C 1
ATOM 813 O O . TYR A 1 104 ? 2.745 -1.721 1.110 1.00 92.25 104 TYR A O 1
ATOM 821 N N . PHE A 1 105 ? 4.572 -0.420 1.137 1.00 90.75 105 PHE A N 1
ATOM 822 C CA . PHE A 1 105 ? 4.997 -0.740 -0.215 1.00 90.75 105 PHE A CA 1
ATOM 823 C C . PHE A 1 105 ? 6.226 -1.635 -0.149 1.00 90.75 105 PHE A C 1
ATOM 825 O O . PHE A 1 105 ? 7.274 -1.244 0.378 1.00 90.75 105 PHE A O 1
ATOM 832 N N . ILE A 1 106 ? 6.076 -2.849 -0.671 1.00 87.25 106 ILE A N 1
ATOM 833 C CA . ILE A 1 106 ? 7.143 -3.841 -0.726 1.00 87.25 106 ILE A CA 1
ATOM 834 C C . ILE A 1 106 ? 7.797 -3.770 -2.106 1.00 87.25 106 ILE A C 1
ATOM 836 O O . ILE A 1 106 ? 7.110 -4.024 -3.100 1.00 87.25 106 ILE A O 1
ATOM 840 N N . PRO A 1 107 ? 9.104 -3.470 -2.196 1.00 74.12 107 PRO A N 1
ATOM 841 C CA . PRO A 1 107 ? 9.854 -3.562 -3.432 1.00 74.12 107 PRO A CA 1
ATOM 842 C C . PRO A 1 107 ? 9.862 -5.000 -3.927 1.00 74.12 107 PRO A C 1
ATOM 844 O O . PRO A 1 107 ? 10.587 -5.856 -3.426 1.00 74.12 107 PRO A O 1
ATOM 847 N N . TRP A 1 108 ? 9.038 -5.276 -4.928 1.00 69.94 108 TRP A N 1
ATOM 848 C CA . TRP A 1 108 ? 9.062 -6.555 -5.612 1.00 69.94 108 TRP A CA 1
ATOM 849 C C . TRP A 1 108 ? 9.215 -6.302 -7.094 1.00 69.94 108 TRP A C 1
ATOM 851 O O . TRP A 1 108 ? 8.416 -5.585 -7.677 1.00 69.94 108 TRP A O 1
ATOM 861 N N . LEU A 1 109 ? 10.233 -6.895 -7.701 1.00 66.00 109 LEU A N 1
ATOM 862 C CA . LEU A 1 109 ? 10.437 -6.912 -9.142 1.00 66.00 109 LEU A CA 1
ATOM 863 C C . LEU A 1 109 ? 10.349 -8.379 -9.581 1.00 66.00 109 LEU A C 1
ATOM 865 O O . LEU A 1 109 ? 10.986 -9.226 -8.951 1.00 66.00 109 LEU A O 1
ATOM 869 N N . PRO A 1 110 ? 9.606 -8.705 -10.650 1.00 61.59 110 PRO A N 1
ATOM 870 C CA . PRO A 1 110 ? 9.386 -10.091 -11.074 1.00 61.59 110 PRO A CA 1
ATOM 871 C C . PRO A 1 110 ? 10.682 -10.830 -11.456 1.00 61.59 110 PRO A C 1
ATOM 873 O O . PRO A 1 110 ? 10.732 -12.054 -11.377 1.00 61.59 110 PRO A O 1
ATOM 876 N N . ASN A 1 111 ? 11.747 -10.090 -11.787 1.00 64.62 111 ASN A N 1
ATOM 877 C CA . ASN A 1 111 ? 13.070 -10.626 -12.126 1.00 64.62 111 ASN A CA 1
ATOM 878 C C . ASN A 1 111 ? 14.066 -10.621 -10.952 1.00 64.62 111 ASN A C 1
ATOM 880 O O . ASN A 1 111 ? 15.228 -10.983 -11.126 1.00 64.62 111 ASN A O 1
ATOM 884 N N . VAL A 1 112 ? 13.646 -10.188 -9.761 1.00 62.75 112 VAL A N 1
ATOM 885 C CA . VAL A 1 112 ? 14.504 -10.139 -8.574 1.00 62.75 112 VAL A CA 1
ATOM 886 C C . VAL A 1 112 ? 14.365 -11.433 -7.774 1.00 62.75 112 VAL A C 1
ATOM 888 O O . VAL A 1 112 ? 13.276 -11.989 -7.628 1.00 62.75 112 VAL A O 1
ATOM 891 N N . HIS A 1 113 ? 15.499 -11.930 -7.268 1.00 65.31 113 HIS A N 1
ATOM 892 C CA . HIS A 1 113 ? 15.604 -13.184 -6.524 1.00 65.31 113 HIS A CA 1
ATOM 893 C C . HIS A 1 113 ? 14.511 -13.317 -5.452 1.00 65.31 113 HIS A C 1
ATOM 895 O O . HIS A 1 113 ? 14.345 -12.433 -4.610 1.00 65.31 113 HIS A O 1
ATOM 901 N N . LYS A 1 114 ? 13.840 -14.481 -5.417 1.00 77.06 114 LYS A N 1
ATOM 902 C CA . LYS A 1 114 ? 12.838 -14.873 -4.398 1.00 77.06 114 LYS A CA 1
ATOM 903 C C . LYS A 1 114 ? 13.285 -14.577 -2.955 1.00 77.06 114 LYS A C 1
ATOM 905 O O . LYS A 1 114 ? 12.453 -14.345 -2.082 1.00 77.06 114 LYS A O 1
ATOM 910 N N . THR A 1 115 ? 14.594 -14.568 -2.712 1.00 77.94 115 THR A N 1
ATOM 911 C CA . THR A 1 115 ? 15.229 -14.221 -1.439 1.00 77.94 115 THR A CA 1
ATOM 912 C C . THR A 1 115 ? 14.887 -12.808 -0.958 1.00 77.94 115 THR A C 1
ATOM 914 O O . THR A 1 115 ? 14.566 -12.649 0.215 1.00 77.94 115 THR A O 1
ATOM 917 N N . ILE A 1 116 ? 14.894 -11.806 -1.844 1.00 76.62 116 ILE A N 1
ATOM 918 C CA . ILE A 1 116 ? 14.624 -10.405 -1.477 1.00 76.62 116 ILE A CA 1
ATOM 919 C C . ILE A 1 116 ? 13.155 -10.234 -1.093 1.00 76.62 116 ILE A C 1
ATOM 921 O O . ILE A 1 116 ? 12.866 -9.688 -0.035 1.00 76.62 116 ILE A O 1
ATOM 925 N N . LEU A 1 117 ? 12.228 -10.807 -1.872 1.00 77.81 117 LEU A N 1
ATOM 926 C CA . LEU A 1 117 ? 10.806 -10.814 -1.514 1.00 77.81 117 LEU A CA 1
ATOM 927 C C . LEU A 1 117 ? 10.586 -11.443 -0.132 1.00 77.81 117 LEU A C 1
ATOM 929 O O . LEU A 1 117 ? 9.874 -10.887 0.701 1.00 77.81 117 LEU A O 1
ATOM 933 N N . ARG A 1 118 ? 11.226 -12.591 0.131 1.00 83.12 118 ARG A N 1
ATOM 934 C CA . ARG A 1 118 ? 11.125 -13.265 1.429 1.00 83.12 118 ARG A CA 1
ATOM 935 C C . ARG A 1 118 ? 11.652 -12.384 2.564 1.00 83.12 118 ARG A C 1
ATOM 937 O O . ARG A 1 118 ? 11.001 -12.300 3.599 1.00 83.12 118 ARG A O 1
ATOM 944 N N . GLN A 1 119 ? 12.790 -11.720 2.376 1.00 83.56 119 GLN A N 1
ATOM 945 C CA . GLN A 1 119 ? 13.352 -10.798 3.368 1.00 83.56 119 GLN A CA 1
ATOM 946 C C . GLN A 1 119 ? 12.429 -9.601 3.621 1.00 83.56 119 GLN A C 1
ATOM 948 O O . GLN A 1 119 ? 12.155 -9.290 4.779 1.00 83.56 119 GLN A O 1
ATOM 953 N N . SER A 1 120 ? 11.886 -8.981 2.570 1.00 81.00 120 SER A N 1
ATOM 954 C CA . SER A 1 120 ? 10.947 -7.865 2.709 1.00 81.00 120 SER A CA 1
ATOM 955 C C . SER A 1 120 ? 9.653 -8.276 3.409 1.00 81.00 120 SER A C 1
ATOM 957 O O . SER A 1 120 ? 9.172 -7.533 4.258 1.00 81.00 120 SER A O 1
ATOM 959 N N . LEU A 1 121 ? 9.116 -9.469 3.125 1.00 84.88 121 LEU A N 1
ATOM 960 C CA . LEU A 1 121 ? 7.936 -9.999 3.819 1.00 84.88 121 LEU A CA 1
ATOM 961 C C . LEU A 1 121 ? 8.214 -10.273 5.302 1.00 84.88 121 LEU A C 1
ATOM 963 O O . LEU A 1 121 ? 7.407 -9.903 6.149 1.00 84.88 121 LEU A O 1
ATOM 967 N N . VAL A 1 122 ? 9.366 -10.862 5.638 1.00 87.25 122 VAL A N 1
ATOM 968 C CA . VAL A 1 122 ? 9.766 -11.084 7.040 1.00 87.25 122 VAL A CA 1
ATOM 969 C C . VAL A 1 122 ? 9.923 -9.752 7.777 1.00 87.25 122 VAL A C 1
ATOM 971 O O . VAL A 1 122 ? 9.396 -9.591 8.879 1.00 87.25 122 VAL A O 1
ATOM 974 N N . LYS A 1 123 ? 10.589 -8.771 7.155 1.00 84.81 123 LYS A N 1
ATOM 975 C CA . LYS A 1 123 ? 10.754 -7.418 7.706 1.00 84.81 123 LYS A CA 1
ATOM 976 C C . LYS A 1 123 ? 9.403 -6.730 7.894 1.00 84.81 123 LYS A C 1
ATOM 978 O O . LYS A 1 123 ? 9.176 -6.121 8.939 1.00 84.81 123 LYS A O 1
ATOM 983 N N . PHE A 1 124 ? 8.496 -6.871 6.926 1.00 85.75 124 PHE A N 1
ATOM 984 C CA . PHE A 1 124 ? 7.134 -6.356 7.009 1.00 85.75 124 PHE A CA 1
ATOM 985 C C . PHE A 1 124 ? 6.387 -6.946 8.205 1.00 85.75 124 PHE A C 1
ATOM 987 O O . PHE A 1 124 ? 5.956 -6.183 9.063 1.00 85.75 124 PHE A O 1
ATOM 994 N N . VAL A 1 125 ? 6.293 -8.276 8.306 1.00 87.50 125 VAL A N 1
ATOM 995 C CA . VAL A 1 125 ? 5.567 -8.946 9.398 1.00 87.50 125 VAL A CA 1
ATOM 996 C C . VAL A 1 125 ? 6.146 -8.551 10.756 1.00 87.50 125 VAL A C 1
ATOM 998 O O . VAL A 1 125 ? 5.397 -8.160 11.646 1.00 87.50 125 VAL A O 1
ATOM 1001 N N . SER A 1 126 ? 7.476 -8.550 10.900 1.00 86.75 126 SER A N 1
ATOM 1002 C CA . SER A 1 126 ? 8.133 -8.103 12.135 1.00 86.75 126 SER A CA 1
ATOM 1003 C C . SER A 1 126 ? 7.783 -6.654 12.490 1.00 86.75 126 SER A C 1
ATOM 1005 O O . SER A 1 126 ? 7.511 -6.360 13.651 1.00 86.75 126 SER A O 1
ATOM 1007 N N . THR A 1 127 ? 7.772 -5.748 11.508 1.00 83.94 127 THR A N 1
ATOM 1008 C CA . THR A 1 127 ? 7.462 -4.325 11.735 1.00 83.94 127 THR A CA 1
ATOM 1009 C C . THR A 1 127 ? 5.985 -4.117 12.061 1.00 83.94 127 THR A C 1
ATOM 1011 O O . THR A 1 127 ? 5.652 -3.328 12.940 1.00 83.94 127 THR A O 1
ATOM 1014 N N . ALA A 1 128 ? 5.094 -4.810 11.350 1.00 81.44 128 ALA A N 1
ATOM 1015 C CA . ALA A 1 128 ? 3.654 -4.711 11.542 1.00 81.44 128 ALA A CA 1
ATOM 1016 C C . ALA A 1 128 ? 3.253 -5.206 12.937 1.00 81.44 128 ALA A C 1
ATOM 1018 O O . ALA A 1 128 ? 2.500 -4.523 13.622 1.00 81.44 128 ALA A O 1
ATOM 1019 N N . ILE A 1 129 ? 3.826 -6.329 13.389 1.00 80.56 129 ILE A N 1
ATOM 1020 C CA . ILE A 1 129 ? 3.621 -6.844 14.749 1.00 80.56 129 ILE A CA 1
ATOM 1021 C C . ILE A 1 129 ? 4.143 -5.845 15.788 1.00 80.56 129 ILE A C 1
ATOM 1023 O O . ILE A 1 129 ? 3.425 -5.522 16.726 1.00 80.56 129 ILE A O 1
ATOM 1027 N N . GLN A 1 130 ? 5.353 -5.304 15.610 1.00 79.25 130 GLN A N 1
ATOM 1028 C CA . GLN A 1 130 ? 5.927 -4.325 16.545 1.00 79.25 130 GLN A CA 1
ATOM 1029 C C . GLN A 1 130 ? 5.120 -3.030 16.662 1.00 79.25 130 GLN A C 1
ATOM 1031 O O . GLN A 1 130 ? 5.150 -2.412 17.715 1.00 79.25 130 GLN A O 1
ATOM 1036 N N . LYS A 1 131 ? 4.444 -2.596 15.593 1.00 74.88 131 LYS A N 1
ATOM 1037 C CA . LYS A 1 131 ? 3.590 -1.397 15.614 1.00 74.88 131 LYS A CA 1
ATOM 1038 C C . LYS A 1 131 ? 2.158 -1.669 16.080 1.00 74.88 131 LYS A C 1
ATOM 1040 O O . LYS A 1 131 ? 1.416 -0.716 16.302 1.00 74.88 131 LYS A O 1
ATOM 1045 N N . ALA A 1 132 ? 1.749 -2.935 16.138 1.00 63.25 132 ALA A N 1
ATOM 1046 C CA . ALA A 1 132 ? 0.427 -3.346 16.604 1.00 63.25 132 ALA A CA 1
ATOM 1047 C C . ALA A 1 132 ? 0.374 -3.580 18.126 1.00 63.25 132 ALA A C 1
ATOM 1049 O O . ALA A 1 132 ? -0.724 -3.609 18.681 1.00 63.25 132 ALA A O 1
ATOM 1050 N N . ILE A 1 133 ? 1.538 -3.750 18.767 1.00 46.16 133 ILE A N 1
ATOM 1051 C CA . ILE A 1 133 ? 1.746 -3.819 20.224 1.00 46.16 133 ILE A CA 1
ATOM 1052 C C . ILE A 1 133 ? 2.079 -2.418 20.741 1.00 46.16 133 ILE A C 1
ATOM 1054 O O . ILE A 1 133 ? 1.554 -2.057 21.816 1.00 46.16 133 ILE A O 1
#

Nearest PDB structures (foldseek):
  5ail-assembly1_A  TM=8.304E-01  e=6.672E-04  Homo sapiens
  5lcc-assembly2_B  TM=6.510E-01  e=2.192E-02  Oceanobacillus iheyensis HTE831
  5fsy-assembly1_A  TM=7.433E-01  e=3.679E-01  Trypanosoma brucei
  5fsz-assembly1_A-2  TM=7.501E-01  e=5.887E-01  Trypanosoma cruzi

pLDDT: mean 74.28, std 20.45, range [35.25, 95.88]

Radius of gyration: 28.62 Å; Cα contacts (8 Å, |Δi|>4): 119; chains: 1; bounding box: 79×37×56 Å

Secondary structure (DSSP, 8-state):
--PPPP--------------------------------SS----S-TTT---SEEEEETT-HHHHHHHHHHH-HHHHHHHHHHHTT-TT-EEEE-TTSSSSEEEEE---TTS-HHHHHHHHHHHHHHHHHHH-

Sequence (133 aa):
MKRQKLQIHRSKFFKSRNLQPPTSIRHTDQSTEQTPIDLISVSEGDITTTTVDVIVVGSSSLFLQLIVFEKGGEVVKAAYENECKKNPELICTPSGQLPCKYIYFIPWLPNVHKTILRQSLVKFVSTAIQKAI

Organism: NCBI:txid1234261

Solvent-accessible surface area (backbone atoms only — not comparable to full-atom values): 8586 Å² total; per-residue (Å²): 142,81,87,87,82,88,81,88,87,88,84,88,88,89,84,89,82,88,84,86,88,82,94,76,89,78,88,75,74,87,73,73,75,76,62,79,81,70,89,71,83,88,83,88,80,61,81,71,76,45,80,40,66,65,48,79,41,54,58,64,38,59,68,61,50,50,52,49,30,66,58,14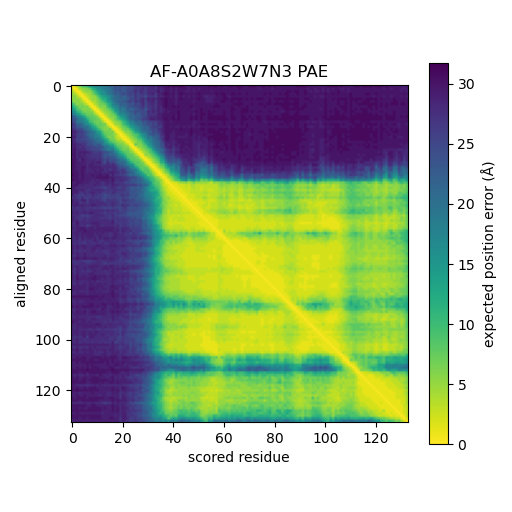,29,68,66,24,43,55,40,43,62,56,36,50,75,75,38,68,64,59,33,75,26,62,23,63,67,30,56,37,62,32,33,38,37,38,62,43,54,98,89,52,61,71,65,56,49,51,51,40,51,52,52,46,54,56,49,54,54,64,73,73,108

Mean predicted aligned error: 14.91 Å

InterPro domains:
  IPR043472 Macro domain-like [G3DSA:3.40.220.10] (39-133)
  IPR043472 Macro domain-like [SSF52949] (39-111)

Foldseek 3Di:
DDDDDDDDDDDDDDDDDDDDDDDDPDPDDPPPPPPPPCPDDDDDDDQQADQDQEAEAEPVPPVVVVVQCVSLDPQQVVQQVVQCVVDVAKRKGASRNGNYGIYIYHHDDVPDDPVSVVVSVVVVVVVVVVVVD